Protein AF-A0A9N9SYZ2-F1 (afdb_monomer_lite)

Radius of gyration: 13.6 Å; chains: 1; bounding box: 41×30×36 Å

Foldseek 3Di:
DDDKDKWKKKKKAAADPVRHGDFWIKMFGPDLVLVVVLCVVQVVPDDDQPDPDPPSRIGTGRDGSVVVVVSVVVVAWDWDDWDADPVRMIMTMTMHID

pLDDT: mean 77.54, std 15.6, range [40.69, 96.88]

Structure (mmCIF, N/CA/C/O backbone):
data_AF-A0A9N9SYZ2-F1
#
_entry.id   AF-A0A9N9SYZ2-F1
#
loop_
_atom_site.group_PDB
_atom_site.id
_atom_site.type_symbol
_atom_site.label_atom_id
_atom_site.label_alt_id
_atom_site.label_comp_id
_atom_site.label_asym_id
_atom_site.label_entity_id
_atom_site.label_seq_id
_atom_site.pdbx_PDB_ins_code
_atom_site.Cartn_x
_atom_site.Cartn_y
_atom_site.Cartn_z
_atom_site.occupancy
_atom_site.B_iso_or_equiv
_atom_site.auth_seq_id
_atom_site.auth_comp_id
_atom_site.auth_asym_id
_atom_site.auth_atom_id
_atom_site.pdbx_PDB_model_num
ATOM 1 N N . MET A 1 1 ? -26.963 -3.493 18.579 1.00 51.38 1 MET A N 1
ATOM 2 C CA . MET A 1 1 ? -25.884 -3.927 17.662 1.00 51.38 1 MET A CA 1
ATOM 3 C C . MET A 1 1 ? -24.956 -2.741 17.455 1.00 51.38 1 MET A C 1
ATOM 5 O O . MET A 1 1 ? -25.462 -1.702 17.044 1.00 51.38 1 MET A O 1
ATOM 9 N N . SER A 1 2 ? -23.664 -2.829 17.795 1.00 60.28 2 SER A N 1
ATOM 10 C CA . SER A 1 2 ? -22.728 -1.756 17.423 1.00 60.28 2 SER A CA 1
ATOM 11 C C . SER A 1 2 ? -22.480 -1.819 15.912 1.00 60.28 2 SER A C 1
ATOM 13 O O . SER A 1 2 ? -22.420 -2.905 15.331 1.00 60.28 2 SER A O 1
ATOM 15 N N . LYS A 1 3 ? -22.416 -0.659 15.253 1.00 77.75 3 LYS A N 1
ATOM 16 C CA . LYS A 1 3 ? -22.017 -0.580 13.844 1.00 77.75 3 LYS A CA 1
ATOM 17 C C . LYS A 1 3 ? -20.504 -0.769 13.780 1.00 77.75 3 LYS A C 1
ATOM 1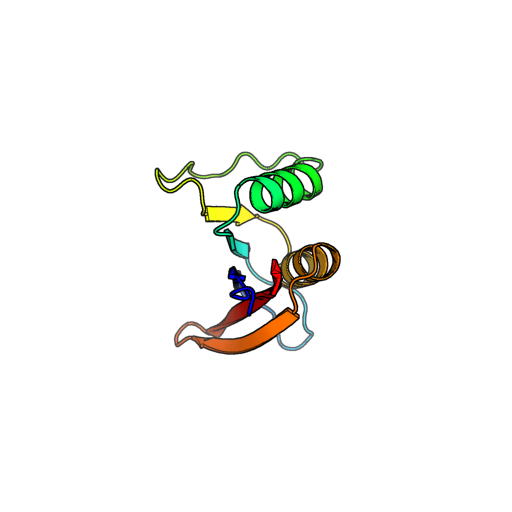9 O O . LYS A 1 3 ? -19.786 -0.048 14.466 1.00 77.75 3 LYS A O 1
ATOM 24 N N . ARG A 1 4 ? -20.039 -1.726 12.977 1.00 82.56 4 ARG A N 1
ATOM 25 C CA . ARG A 1 4 ? -18.616 -1.852 12.640 1.00 82.56 4 ARG A CA 1
ATOM 26 C C . ARG A 1 4 ? -18.232 -0.699 11.724 1.00 82.56 4 ARG A C 1
ATOM 28 O O . ARG A 1 4 ? -18.970 -0.414 10.778 1.00 82.56 4 ARG A O 1
ATOM 35 N N . THR A 1 5 ? -17.113 -0.049 12.015 1.00 86.81 5 THR A N 1
ATOM 36 C CA . THR A 1 5 ? -16.556 1.010 11.170 1.00 86.81 5 THR A CA 1
ATOM 37 C C . THR A 1 5 ? -15.308 0.470 10.488 1.00 86.81 5 THR A C 1
ATOM 39 O O . THR A 1 5 ? -14.594 -0.356 11.054 1.00 86.81 5 THR A O 1
ATOM 42 N N . TYR A 1 6 ? -15.071 0.892 9.249 1.00 88.38 6 TYR A N 1
ATOM 43 C CA . TYR A 1 6 ? -13.937 0.428 8.462 1.00 88.38 6 TYR A CA 1
ATOM 44 C C . TYR A 1 6 ? -13.142 1.603 7.919 1.00 88.38 6 TYR A C 1
ATOM 46 O O . TYR A 1 6 ? -13.711 2.574 7.422 1.00 88.38 6 TYR A O 1
ATOM 54 N N . GLU A 1 7 ? -11.826 1.469 7.983 1.00 90.31 7 GLU A N 1
ATOM 55 C CA . GLU A 1 7 ? -10.862 2.385 7.391 1.00 90.31 7 GLU A CA 1
ATOM 56 C C . GLU A 1 7 ? -10.209 1.737 6.179 1.00 90.31 7 GLU A C 1
ATOM 58 O O . GLU A 1 7 ? -10.005 0.521 6.139 1.00 90.31 7 GLU A O 1
ATOM 63 N N . PHE A 1 8 ? -9.862 2.564 5.195 1.00 91.12 8 PHE A N 1
ATOM 64 C CA . PHE A 1 8 ? -9.257 2.119 3.948 1.00 91.12 8 PHE A CA 1
ATOM 65 C C . PHE A 1 8 ? -7.931 2.826 3.700 1.00 91.12 8 PHE A C 1
ATOM 67 O O . PHE A 1 8 ? -7.779 4.022 3.970 1.00 91.12 8 PHE A O 1
ATOM 74 N N . ALA A 1 9 ? -6.997 2.061 3.143 1.00 91.56 9 ALA A N 1
ATOM 75 C CA . ALA A 1 9 ? -5.753 2.556 2.591 1.00 91.56 9 ALA A CA 1
ATOM 76 C C . ALA A 1 9 ? -5.584 2.040 1.159 1.00 91.56 9 ALA A C 1
ATOM 78 O O . ALA A 1 9 ? -5.933 0.898 0.852 1.00 91.56 9 ALA A O 1
ATOM 79 N N . VAL A 1 10 ? -5.049 2.877 0.278 1.00 91.81 10 VAL A N 1
ATOM 80 C CA . VAL A 1 10 ? -4.7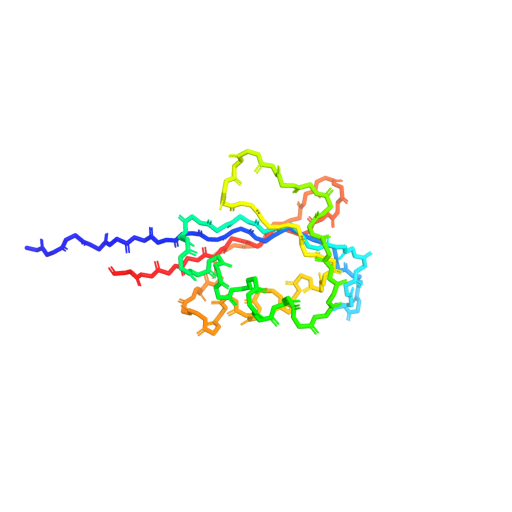22 2.504 -1.100 1.00 91.81 10 VAL A CA 1
ATOM 81 C C . VAL A 1 10 ? -3.249 2.776 -1.325 1.00 91.81 10 VAL A C 1
ATOM 83 O O . VAL A 1 10 ? -2.804 3.898 -1.124 1.00 91.81 10 VAL A O 1
ATOM 86 N N . VAL A 1 11 ? -2.504 1.765 -1.757 1.00 90.88 11 VAL A N 1
ATOM 87 C CA . VAL A 1 11 ? -1.108 1.905 -2.178 1.00 90.88 11 VAL A CA 1
ATOM 88 C C . VAL A 1 11 ? -1.058 1.716 -3.685 1.00 90.88 11 VAL A C 1
ATOM 90 O O . VAL A 1 11 ? -1.623 0.758 -4.200 1.00 90.88 11 VAL A O 1
ATOM 93 N N . LYS A 1 12 ? -0.386 2.609 -4.401 1.00 89.31 12 LYS A N 1
ATOM 94 C CA . LYS A 1 12 ? -0.101 2.503 -5.829 1.00 89.31 12 LYS A CA 1
ATOM 95 C C . LYS A 1 12 ? 1.404 2.581 -6.042 1.00 89.31 12 LYS A C 1
ATOM 97 O O . LYS A 1 12 ? 2.055 3.489 -5.534 1.00 89.31 12 LYS A O 1
ATOM 102 N N . GLY A 1 13 ? 1.953 1.662 -6.818 1.00 88.44 13 GLY A N 1
ATOM 103 C CA . GLY A 1 13 ? 3.376 1.632 -7.139 1.00 88.44 13 GLY A CA 1
ATOM 104 C C . GLY A 1 13 ? 3.686 0.548 -8.159 1.00 88.44 13 GLY A C 1
ATOM 105 O O . GLY A 1 13 ? 2.793 -0.179 -8.583 1.00 88.44 13 GLY A O 1
ATOM 106 N N . ASN A 1 14 ? 4.935 0.467 -8.596 1.00 84.81 14 ASN A N 1
ATOM 107 C CA . ASN A 1 14 ? 5.365 -0.505 -9.588 1.00 84.81 14 ASN A CA 1
ATOM 108 C C . ASN A 1 14 ? 6.399 -1.468 -9.000 1.00 84.81 14 ASN A C 1
ATOM 110 O O . ASN A 1 14 ? 7.298 -1.057 -8.263 1.00 84.81 14 ASN A O 1
ATOM 114 N N . ILE A 1 15 ? 6.268 -2.742 -9.359 1.00 78.31 15 ILE A N 1
ATOM 115 C CA . ILE A 1 15 ? 7.191 -3.825 -9.019 1.00 78.31 15 ILE A CA 1
ATOM 116 C C . ILE A 1 15 ? 7.577 -4.555 -10.307 1.00 78.31 15 ILE A C 1
ATOM 118 O O . ILE A 1 15 ? 6.760 -4.689 -11.215 1.00 78.31 15 ILE A O 1
ATOM 122 N N . ASP A 1 16 ? 8.827 -4.996 -10.420 1.00 75.56 16 ASP A N 1
ATOM 123 C CA . ASP A 1 16 ? 9.269 -5.816 -11.547 1.00 75.56 16 ASP A CA 1
ATOM 124 C C . ASP A 1 16 ? 8.841 -7.288 -11.396 1.00 75.56 16 ASP A C 1
ATOM 126 O O . ASP A 1 16 ? 8.261 -7.712 -10.394 1.00 75.56 16 ASP A O 1
ATOM 130 N N . SER A 1 17 ? 9.165 -8.102 -12.404 1.00 66.94 17 SER A N 1
ATOM 131 C CA . SER A 1 17 ? 8.896 -9.547 -12.418 1.00 66.94 17 SER A CA 1
ATOM 132 C C . SER A 1 17 ? 9.604 -10.338 -11.309 1.00 66.94 17 SER A C 1
ATOM 134 O O . SER A 1 17 ? 9.311 -11.516 -11.123 1.00 66.94 17 SER A O 1
ATOM 136 N N . MET A 1 18 ? 10.552 -9.723 -10.599 1.00 70.25 18 MET A N 1
ATOM 137 C CA . MET A 1 18 ? 11.263 -10.286 -9.451 1.00 70.25 18 MET A CA 1
ATOM 138 C C . MET A 1 18 ? 10.734 -9.732 -8.119 1.00 70.25 18 MET A C 1
ATOM 140 O O . MET A 1 18 ? 11.375 -9.936 -7.088 1.00 70.25 18 MET A O 1
ATOM 144 N N . PHE A 1 19 ? 9.583 -9.048 -8.131 1.00 66.56 19 PHE A N 1
ATOM 145 C CA . PHE A 1 19 ? 8.991 -8.374 -6.973 1.00 66.56 19 PHE A CA 1
ATOM 146 C C . PHE A 1 19 ? 9.918 -7.325 -6.343 1.00 66.56 19 PHE A C 1
ATOM 148 O O . PHE A 1 19 ? 9.828 -7.055 -5.147 1.00 66.56 19 PHE A O 1
ATOM 155 N N . LYS A 1 20 ? 10.820 -6.733 -7.133 1.00 66.56 20 LYS A N 1
ATOM 156 C CA . LYS A 1 20 ? 11.620 -5.582 -6.710 1.00 66.56 20 LYS A CA 1
ATOM 157 C C . LYS A 1 20 ? 10.919 -4.318 -7.140 1.00 66.56 20 LYS A C 1
ATOM 159 O O . LYS A 1 20 ? 10.461 -4.223 -8.277 1.00 66.56 20 LYS A O 1
ATOM 164 N N . ASP A 1 21 ? 10.850 -3.331 -6.264 1.00 68.44 21 ASP A N 1
ATOM 165 C CA . ASP A 1 21 ? 10.135 -2.123 -6.619 1.00 68.44 21 ASP A CA 1
ATOM 166 C C . ASP A 1 21 ? 10.947 -1.213 -7.535 1.00 68.44 21 ASP A C 1
ATOM 168 O O . ASP A 1 21 ? 12.155 -1.016 -7.390 1.00 68.44 21 ASP A O 1
ATOM 172 N N . THR A 1 22 ? 10.244 -0.680 -8.525 1.00 66.81 22 THR A N 1
ATOM 173 C CA . THR A 1 22 ? 10.823 0.071 -9.642 1.00 66.81 22 THR A CA 1
ATOM 174 C C . THR A 1 22 ? 10.351 1.519 -9.670 1.00 66.81 22 THR A C 1
ATOM 176 O O . THR A 1 22 ? 10.844 2.313 -10.471 1.00 66.81 22 THR A O 1
ATOM 179 N N . SER A 1 23 ? 9.421 1.891 -8.785 1.00 67.00 23 SER A N 1
ATOM 180 C CA . SER A 1 23 ? 8.904 3.249 -8.665 1.00 67.00 23 SER A CA 1
ATOM 181 C C . SER A 1 23 ? 8.724 3.672 -7.211 1.00 67.00 23 SER A C 1
ATOM 183 O O . SER A 1 23 ? 8.586 2.847 -6.311 1.00 67.00 23 SER A O 1
ATOM 185 N N . SER A 1 24 ? 8.623 4.985 -7.004 1.00 67.31 24 SER A N 1
ATOM 186 C CA . SER A 1 24 ? 8.048 5.552 -5.784 1.00 67.31 24 SER A CA 1
ATOM 187 C C . SER A 1 24 ? 6.626 5.031 -5.545 1.00 67.31 24 SER A C 1
ATOM 189 O O . SER A 1 24 ? 5.896 4.755 -6.504 1.00 67.31 24 SER A O 1
ATOM 191 N N . SER A 1 25 ? 6.226 4.981 -4.279 1.00 72.88 25 SER A N 1
ATOM 192 C CA . SER A 1 25 ? 4.872 4.661 -3.839 1.00 72.88 25 SER A CA 1
ATOM 193 C C . SER A 1 25 ? 4.010 5.902 -3.679 1.00 72.88 25 SER A C 1
ATOM 195 O O . SER A 1 25 ? 4.424 6.923 -3.128 1.00 72.88 25 SER A O 1
ATOM 197 N N . PHE A 1 26 ? 2.758 5.770 -4.077 1.00 79.75 26 PHE A N 1
ATOM 198 C CA . PHE A 1 26 ? 1.686 6.683 -3.737 1.00 79.75 26 PHE A CA 1
ATOM 199 C C . PHE A 1 26 ? 0.738 5.992 -2.764 1.00 79.75 26 PHE A C 1
ATOM 201 O O . PHE A 1 26 ? 0.313 4.866 -3.009 1.00 79.75 26 PHE A O 1
ATOM 208 N N . VAL A 1 27 ? 0.413 6.649 -1.658 1.00 81.94 27 VAL A N 1
ATOM 209 C CA . VAL A 1 27 ? -0.427 6.092 -0.600 1.00 81.94 27 VAL A CA 1
ATOM 210 C C . VAL A 1 27 ? -1.558 7.053 -0.307 1.00 81.94 27 VAL A C 1
ATOM 212 O O . VAL A 1 27 ? -1.326 8.243 -0.127 1.00 81.94 27 VAL A O 1
ATOM 215 N N . VAL A 1 28 ? -2.773 6.535 -0.202 1.00 80.94 28 VAL A N 1
ATOM 216 C CA . VAL A 1 28 ? -3.922 7.260 0.332 1.00 80.94 28 VAL A CA 1
ATOM 217 C C . VAL A 1 28 ? -4.343 6.579 1.625 1.00 80.94 28 VAL A C 1
ATOM 219 O O . VAL A 1 28 ? -4.722 5.411 1.593 1.00 80.94 28 VAL A O 1
ATOM 222 N N . CYS A 1 29 ? -4.292 7.293 2.748 1.00 76.81 29 CYS A N 1
ATOM 223 C CA . CYS A 1 29 ? -4.746 6.835 4.061 1.00 76.81 29 CYS A CA 1
ATOM 224 C C . CYS A 1 29 ? -5.803 7.801 4.593 1.00 76.81 29 CYS A C 1
ATOM 226 O O . CYS A 1 29 ? -5.536 8.987 4.745 1.00 76.81 29 CYS A O 1
ATOM 228 N N . LEU A 1 30 ? -7.001 7.298 4.901 1.00 67.81 30 LEU A N 1
ATOM 229 C CA . LEU A 1 30 ? -8.104 8.142 5.383 1.00 67.81 30 LEU A CA 1
ATOM 230 C C . LEU A 1 30 ? -7.987 8.523 6.871 1.00 67.81 30 LEU A C 1
ATOM 232 O O . LEU A 1 30 ? -8.665 9.446 7.315 1.00 67.81 30 LEU A O 1
ATOM 236 N N . ASN A 1 31 ? -7.154 7.818 7.642 1.00 82.38 31 ASN A N 1
ATOM 237 C CA . ASN A 1 31 ? -6.946 8.066 9.067 1.00 82.38 31 ASN A CA 1
ATOM 238 C C . ASN A 1 31 ? -5.649 8.865 9.304 1.00 82.38 31 ASN A C 1
ATOM 240 O O . ASN A 1 31 ? -4.561 8.391 8.975 1.00 82.38 31 ASN A O 1
ATOM 244 N N . HIS A 1 32 ? -5.760 10.039 9.939 1.00 77.50 32 HIS A N 1
ATOM 245 C CA . HIS A 1 32 ? -4.622 10.927 10.222 1.00 77.50 32 HIS A CA 1
ATOM 246 C C . HIS A 1 32 ? -3.565 10.319 11.159 1.00 77.50 32 HIS A C 1
ATOM 248 O O . HIS A 1 32 ? -2.376 10.549 10.976 1.00 77.50 32 HIS A O 1
ATOM 254 N N . ARG A 1 33 ? -3.963 9.505 12.144 1.00 83.06 33 ARG A N 1
ATOM 255 C CA . ARG A 1 33 ? -3.015 8.862 13.067 1.00 83.06 33 ARG A CA 1
ATOM 256 C C . ARG A 1 33 ? -2.168 7.817 12.348 1.00 83.06 33 ARG A C 1
ATOM 258 O O . ARG A 1 33 ? -0.961 7.760 12.557 1.00 83.06 33 ARG A O 1
ATOM 265 N N . ASP A 1 34 ? -2.794 6.980 11.525 1.00 84.19 34 ASP A N 1
ATOM 266 C CA . ASP A 1 34 ? -2.075 5.969 10.746 1.00 84.19 34 ASP A CA 1
ATOM 267 C C . ASP A 1 34 ? -1.221 6.621 9.649 1.00 84.19 34 ASP A C 1
ATOM 269 O O . ASP A 1 34 ? -0.095 6.183 9.417 1.00 84.19 34 ASP A O 1
ATOM 273 N N . HIS A 1 35 ? -1.704 7.713 9.051 1.00 80.56 35 HIS A N 1
ATOM 274 C CA . HIS A 1 35 ? -0.922 8.578 8.168 1.00 80.56 35 HIS A CA 1
ATOM 275 C C . HIS A 1 35 ? 0.355 9.089 8.859 1.00 80.56 35 HIS A C 1
ATOM 277 O O . HIS A 1 35 ? 1.453 8.904 8.333 1.00 80.56 35 HIS A O 1
ATOM 283 N N . ASP A 1 36 ? 0.243 9.651 10.064 1.00 80.88 36 ASP A N 1
ATOM 284 C CA . ASP A 1 36 ? 1.390 10.163 10.824 1.00 80.88 36 ASP A CA 1
ATOM 285 C C . ASP A 1 36 ? 2.335 9.048 11.289 1.00 80.88 36 ASP A C 1
ATOM 287 O O . ASP A 1 36 ? 3.551 9.236 11.299 1.00 80.88 36 ASP A O 1
ATOM 291 N N . ASN A 1 37 ? 1.805 7.867 11.625 1.00 84.19 37 ASN A N 1
ATOM 292 C CA . ASN A 1 37 ? 2.615 6.690 11.947 1.00 84.19 37 ASN A CA 1
ATOM 293 C C . ASN A 1 37 ? 3.442 6.231 10.741 1.00 84.19 37 ASN A C 1
ATOM 295 O O . ASN A 1 37 ? 4.638 5.979 10.887 1.00 84.19 37 ASN A O 1
ATOM 299 N N . LEU A 1 38 ? 2.829 6.147 9.554 1.00 80.94 38 LEU A N 1
ATOM 300 C CA . LEU A 1 38 ? 3.535 5.812 8.315 1.00 80.94 38 LEU A CA 1
ATOM 301 C C . LEU A 1 38 ? 4.581 6.878 7.998 1.00 80.94 38 LEU A C 1
ATOM 303 O O . LEU A 1 38 ? 5.740 6.545 7.763 1.00 80.94 38 LEU A O 1
ATOM 307 N N . LEU A 1 39 ? 4.210 8.159 8.068 1.00 77.94 39 LEU A N 1
ATOM 308 C CA . LEU A 1 39 ? 5.163 9.247 7.892 1.00 77.94 39 LEU A CA 1
ATOM 309 C C . LEU A 1 39 ? 6.305 9.154 8.890 1.00 77.94 39 LEU A C 1
ATOM 311 O O . LEU A 1 39 ? 7.436 9.298 8.474 1.00 77.94 39 LEU A O 1
ATOM 315 N N . SER A 1 40 ? 6.065 8.894 10.174 1.00 78.94 40 SER A N 1
ATOM 316 C CA . SER A 1 40 ? 7.125 8.751 11.178 1.00 78.94 40 SER A CA 1
ATOM 317 C C . SER A 1 40 ? 8.043 7.563 10.877 1.00 78.94 40 SER A C 1
ATOM 319 O O . SER A 1 40 ? 9.265 7.704 10.940 1.00 78.94 40 SER A O 1
ATOM 321 N N . GLN A 1 41 ? 7.466 6.424 10.484 1.00 77.38 41 GLN A N 1
ATOM 322 C CA . GLN A 1 41 ? 8.206 5.217 10.123 1.00 77.38 41 GLN A CA 1
ATOM 323 C C . GLN A 1 41 ? 9.133 5.448 8.917 1.00 77.38 41 GLN A C 1
ATOM 325 O O . GLN A 1 41 ? 10.252 4.934 8.909 1.00 77.38 41 GLN A O 1
ATOM 330 N N . PHE A 1 42 ? 8.698 6.247 7.939 1.00 74.94 42 PHE A N 1
ATOM 331 C CA . PHE A 1 42 ? 9.434 6.514 6.697 1.00 74.94 42 PHE A CA 1
ATOM 332 C C . PHE A 1 42 ? 10.196 7.867 6.692 1.00 74.94 42 PHE A C 1
ATOM 334 O O . PHE A 1 42 ? 11.136 8.062 5.922 1.00 74.94 42 PHE A O 1
ATOM 341 N N . ASN A 1 43 ? 9.900 8.796 7.614 1.00 61.00 43 ASN A N 1
ATOM 342 C CA . ASN A 1 43 ? 10.592 10.091 7.772 1.00 61.00 43 ASN A CA 1
ATOM 343 C C . ASN A 1 43 ? 12.017 9.952 8.317 1.00 61.00 43 ASN A C 1
ATOM 345 O O . ASN A 1 43 ? 12.783 10.916 8.278 1.00 61.00 43 ASN A O 1
ATOM 349 N N . LEU A 1 44 ? 12.421 8.767 8.780 1.00 50.94 44 LEU A N 1
ATOM 350 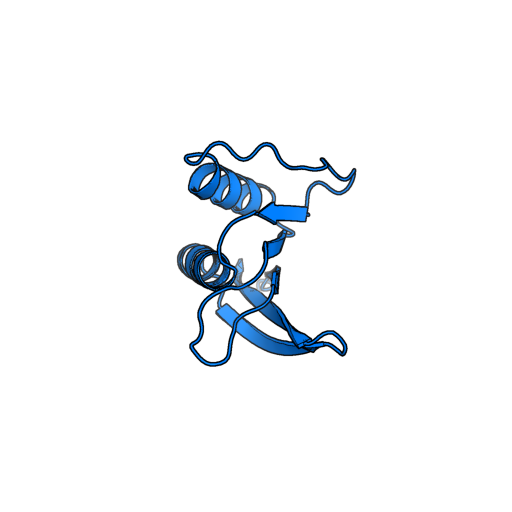C CA . LEU A 1 44 ? 13.795 8.503 9.212 1.00 50.94 44 LEU A CA 1
ATOM 351 C C . LEU A 1 44 ? 14.809 8.437 8.046 1.00 50.94 44 LEU A C 1
ATOM 353 O O . LEU A 1 44 ? 15.999 8.266 8.300 1.00 50.94 44 LEU A O 1
ATOM 357 N N . ARG A 1 45 ? 14.387 8.617 6.780 1.00 48.72 45 ARG A N 1
ATOM 358 C CA . ARG A 1 45 ? 15.265 8.546 5.589 1.00 48.72 45 ARG A CA 1
ATOM 359 C C . ARG A 1 45 ? 15.407 9.841 4.763 1.00 48.72 45 ARG A C 1
ATOM 361 O O . ARG A 1 45 ? 15.911 9.787 3.647 1.00 48.72 45 ARG A O 1
ATOM 368 N N . GLN A 1 46 ? 15.050 11.014 5.302 1.00 42.03 46 GLN A N 1
ATOM 369 C CA . GLN A 1 46 ? 15.229 12.331 4.644 1.00 42.03 46 GLN A CA 1
ATOM 370 C C . GLN A 1 46 ? 14.606 12.450 3.240 1.00 42.03 46 GLN A C 1
ATOM 372 O O . GLN A 1 46 ? 15.275 12.786 2.259 1.00 42.03 46 GLN A O 1
ATOM 377 N N . ILE A 1 47 ? 13.298 12.246 3.124 1.00 44.84 47 ILE A N 1
ATOM 378 C CA . ILE A 1 47 ? 12.596 12.502 1.866 1.00 44.84 47 ILE A CA 1
ATOM 379 C C . ILE A 1 47 ? 11.544 13.559 2.147 1.00 44.84 47 ILE A C 1
ATOM 381 O O . ILE A 1 47 ? 10.461 13.266 2.636 1.00 44.84 47 ILE A O 1
ATOM 385 N N . LYS A 1 48 ? 11.894 14.819 1.856 1.00 40.69 48 LYS A N 1
ATOM 386 C CA . LYS A 1 48 ? 10.908 15.899 1.764 1.00 40.69 48 LYS A CA 1
ATOM 387 C C . LYS A 1 48 ? 9.758 15.409 0.866 1.00 40.69 48 LYS A C 1
ATOM 389 O O . LYS A 1 48 ? 10.057 15.005 -0.264 1.00 40.69 48 LYS A O 1
ATOM 394 N N . PRO A 1 49 ? 8.491 15.434 1.319 1.00 45.75 49 PRO A N 1
ATOM 395 C CA . PRO A 1 49 ? 7.364 15.157 0.437 1.00 45.75 49 PRO A CA 1
ATOM 396 C C . PRO A 1 49 ? 7.440 16.137 -0.739 1.00 45.75 49 PRO A C 1
ATOM 398 O O . PRO A 1 49 ? 7.559 17.346 -0.540 1.00 45.75 49 PRO A O 1
ATOM 401 N N . TYR A 1 50 ? 7.487 15.604 -1.962 1.00 45.38 50 TYR A N 1
ATOM 402 C CA . TYR A 1 50 ? 7.781 16.390 -3.167 1.00 45.38 50 TYR A CA 1
ATOM 403 C C . TYR A 1 50 ? 6.666 17.408 -3.471 1.00 45.38 50 TYR A C 1
ATOM 405 O O . TYR A 1 50 ? 6.953 18.459 -4.029 1.00 45.38 50 TYR A O 1
ATOM 413 N N . TYR A 1 51 ? 5.438 17.157 -3.000 1.00 42.34 51 TYR A N 1
ATOM 414 C CA . TYR A 1 51 ? 4.339 18.119 -2.934 1.00 42.34 51 TYR A CA 1
ATOM 415 C C . TYR A 1 51 ? 3.464 17.795 -1.716 1.00 42.34 51 TYR A C 1
ATOM 417 O O . TYR A 1 51 ? 3.032 16.656 -1.553 1.00 42.34 51 TYR A O 1
ATOM 425 N N . ALA A 1 52 ? 3.214 18.780 -0.853 1.00 41.59 52 ALA A N 1
ATOM 426 C CA . ALA A 1 52 ? 2.094 18.716 0.079 1.00 41.59 52 ALA A CA 1
ATOM 427 C C . ALA A 1 52 ? 0.839 19.032 -0.739 1.00 41.59 52 ALA A C 1
ATOM 429 O 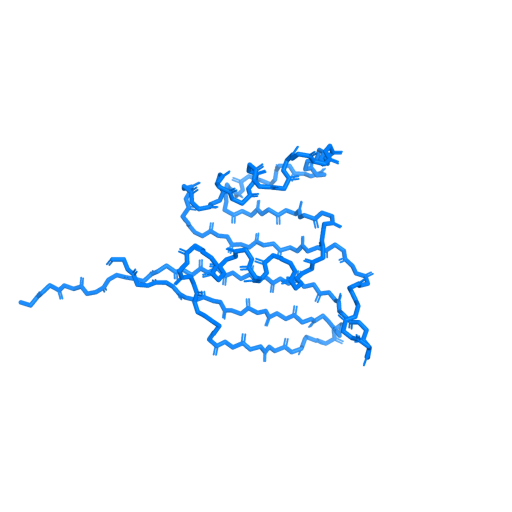O . ALA A 1 52 ? 0.524 20.201 -0.960 1.00 41.59 52 ALA A O 1
ATOM 430 N N . ASP A 1 53 ? 0.192 18.001 -1.284 1.00 45.09 53 ASP A N 1
ATOM 431 C CA . ASP A 1 53 ? -1.130 18.190 -1.866 1.00 45.09 53 ASP A CA 1
ATOM 432 C C . ASP A 1 53 ? -2.080 18.663 -0.753 1.00 45.09 53 ASP A C 1
ATOM 434 O O . ASP A 1 53 ? -1.972 18.272 0.410 1.00 45.09 53 ASP A O 1
ATOM 438 N N . SER A 1 54 ? -3.012 19.536 -1.110 1.00 48.31 54 SER A N 1
ATOM 439 C CA . SER A 1 54 ? -4.048 20.079 -0.225 1.00 48.31 54 SER A CA 1
ATOM 440 C C . SER A 1 54 ? -4.933 19.002 0.428 1.00 48.31 54 SER A C 1
ATOM 442 O O . SER A 1 54 ? -5.633 19.279 1.402 1.00 48.31 54 SER A O 1
ATOM 444 N N . ASN A 1 55 ? -4.862 17.760 -0.063 1.00 54.19 55 ASN A N 1
ATOM 445 C CA . ASN A 1 55 ? -5.460 16.581 0.547 1.00 54.19 55 ASN A CA 1
ATOM 446 C C . ASN A 1 55 ? -4.516 15.932 1.571 1.00 54.19 55 ASN A C 1
ATOM 448 O O . ASN A 1 55 ? -3.663 15.120 1.219 1.00 54.19 55 ASN A O 1
ATOM 452 N N . GL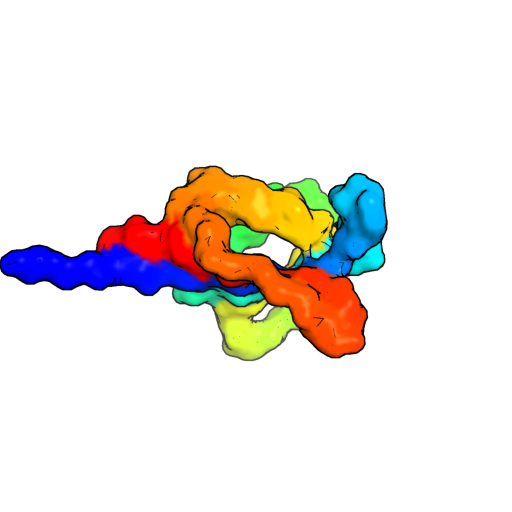N A 1 56 ? -4.762 16.197 2.857 1.00 61.00 56 GLN A N 1
ATOM 453 C CA . GLN A 1 56 ? -4.035 15.657 4.026 1.00 61.00 56 GLN A CA 1
ATOM 454 C C . GLN A 1 56 ? -4.054 14.119 4.183 1.00 61.00 56 GLN A C 1
ATOM 456 O O . GLN A 1 56 ? -3.547 13.595 5.170 1.00 61.00 56 GLN A O 1
ATOM 461 N N . ASN A 1 57 ? -4.651 13.398 3.236 1.00 67.81 57 ASN A N 1
ATOM 462 C CA . ASN A 1 57 ? -4.814 11.947 3.267 1.00 67.81 57 ASN A CA 1
ATOM 463 C C . ASN A 1 57 ? -3.898 11.235 2.263 1.00 67.81 57 ASN A C 1
ATOM 465 O O . ASN A 1 57 ? -4.030 10.028 2.077 1.00 67.81 57 ASN A O 1
ATOM 469 N N . GLN A 1 58 ? -3.015 11.961 1.571 1.00 73.31 58 GLN A N 1
ATOM 470 C CA . GLN A 1 58 ? -2.143 11.411 0.536 1.00 73.31 58 GLN A CA 1
ATOM 471 C C . GLN A 1 58 ? -0.670 11.555 0.920 1.00 73.31 58 GLN A 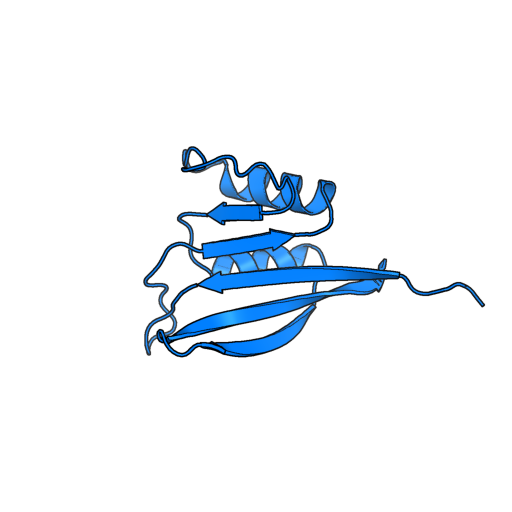C 1
ATOM 473 O O . GLN A 1 58 ? -0.218 12.629 1.309 1.00 73.31 58 GLN A O 1
ATOM 478 N N . ILE A 1 59 ? 0.093 10.477 0.754 1.00 74.31 59 ILE A N 1
ATOM 479 C CA . ILE A 1 59 ? 1.532 10.438 0.997 1.00 74.31 59 ILE A CA 1
ATOM 480 C C . ILE A 1 59 ? 2.220 9.907 -0.256 1.00 74.31 59 ILE A C 1
ATOM 482 O O . ILE A 1 59 ? 1.960 8.794 -0.711 1.00 74.31 59 ILE A O 1
ATOM 486 N N . HIS A 1 60 ? 3.162 10.682 -0.784 1.00 71.00 60 HIS A N 1
ATOM 487 C CA . HIS A 1 60 ? 4.115 10.192 -1.771 1.00 71.00 60 HIS A CA 1
ATOM 488 C C . HIS A 1 60 ? 5.384 9.748 -1.050 1.00 71.00 60 HIS A C 1
ATOM 490 O O . HIS A 1 60 ? 6.141 10.577 -0.540 1.00 71.00 60 HIS A O 1
ATOM 496 N N . LEU A 1 61 ? 5.627 8.442 -1.018 1.00 69.44 61 LEU A N 1
ATOM 497 C CA . LEU A 1 61 ? 6.845 7.864 -0.470 1.00 69.44 61 LEU A CA 1
ATOM 498 C C . LEU A 1 61 ? 7.770 7.521 -1.637 1.00 69.44 61 LEU A C 1
ATOM 500 O O . LEU A 1 61 ? 7.389 6.813 -2.561 1.00 69.44 61 LEU A O 1
ATOM 504 N N . LYS A 1 62 ? 9.024 7.974 -1.597 1.00 63.25 62 LYS A N 1
ATOM 505 C CA . LYS A 1 62 ? 10.057 7.468 -2.524 1.00 63.25 62 LYS A CA 1
ATOM 506 C C . LYS A 1 62 ? 10.399 5.990 -2.277 1.00 63.25 62 LYS A C 1
ATOM 508 O O . LYS A 1 62 ? 11.190 5.434 -3.028 1.00 63.25 62 LYS A O 1
ATOM 513 N N . GLU A 1 63 ? 9.854 5.400 -1.217 1.00 62.00 63 GLU A N 1
ATOM 514 C CA . GLU A 1 63 ? 10.114 4.030 -0.788 1.00 62.00 63 GLU A CA 1
ATOM 515 C C . GLU A 1 63 ? 9.275 2.990 -1.543 1.00 62.00 63 GLU A C 1
ATOM 517 O O . GLU A 1 63 ? 8.316 3.309 -2.254 1.00 62.00 63 GLU A O 1
ATOM 522 N N . TYR A 1 64 ? 9.690 1.742 -1.350 1.00 74.00 64 TYR A N 1
ATOM 523 C CA . TYR A 1 64 ? 9.233 0.515 -1.983 1.00 74.00 64 TYR A CA 1
ATOM 524 C C . TYR A 1 64 ? 7.747 0.203 -1.654 1.00 74.00 64 TYR A C 1
ATOM 526 O O . TYR A 1 64 ? 7.420 0.023 -0.476 1.00 74.00 64 TYR A O 1
ATOM 534 N N . PRO A 1 65 ? 6.817 0.140 -2.631 1.00 80.38 65 PRO A N 1
ATOM 535 C CA . PRO A 1 65 ? 5.393 -0.145 -2.402 1.00 80.38 65 PRO A CA 1
ATOM 536 C C . PRO A 1 65 ? 5.105 -1.396 -1.577 1.00 80.38 65 PRO A C 1
ATOM 538 O O . PRO A 1 65 ? 4.170 -1.381 -0.772 1.00 80.38 65 PRO A O 1
ATOM 541 N N . LEU A 1 66 ? 5.913 -2.452 -1.691 1.00 86.12 66 LEU A N 1
ATOM 542 C CA . LEU A 1 66 ? 5.736 -3.642 -0.855 1.00 86.12 66 LEU A CA 1
ATOM 543 C C . LEU A 1 66 ? 6.062 -3.383 0.624 1.00 86.12 66 LEU A C 1
ATOM 545 O O . LEU A 1 66 ? 5.380 -3.915 1.504 1.00 86.12 66 LEU A O 1
ATOM 549 N N . GLU A 1 67 ? 7.048 -2.533 0.922 1.00 84.94 67 GLU A N 1
ATOM 550 C CA . GLU A 1 67 ? 7.367 -2.131 2.299 1.00 84.94 67 GLU A CA 1
ATOM 551 C C . GLU A 1 67 ? 6.231 -1.307 2.913 1.00 84.94 67 GLU A C 1
ATOM 553 O O . GLU A 1 67 ? 5.897 -1.482 4.088 1.00 84.94 67 GLU A O 1
ATOM 558 N N . VAL A 1 68 ? 5.581 -0.462 2.110 1.00 86.75 68 VAL A N 1
ATOM 559 C CA . VAL A 1 68 ? 4.403 0.310 2.525 1.00 86.75 68 VAL A CA 1
ATOM 560 C C . VAL A 1 68 ? 3.218 -0.608 2.826 1.00 86.75 68 VAL A C 1
ATOM 562 O O . VAL A 1 68 ? 2.599 -0.485 3.885 1.00 86.75 68 VAL A O 1
ATOM 565 N N . VAL A 1 69 ? 2.917 -1.557 1.935 1.00 90.38 69 VAL A N 1
ATOM 566 C CA . VAL A 1 69 ? 1.860 -2.560 2.154 1.00 90.38 69 VAL A CA 1
ATOM 567 C C . VAL A 1 69 ? 2.138 -3.361 3.431 1.00 90.38 69 VAL A C 1
ATOM 569 O O . VAL A 1 69 ? 1.239 -3.571 4.248 1.00 90.38 69 VAL A O 1
ATOM 572 N N . ALA A 1 70 ? 3.393 -3.753 3.665 1.00 90.56 70 ALA A N 1
ATOM 573 C CA . ALA A 1 70 ? 3.790 -4.444 4.888 1.00 90.56 70 ALA A CA 1
ATOM 574 C C . ALA A 1 70 ? 3.639 -3.566 6.146 1.00 90.56 70 ALA A C 1
ATOM 576 O O . ALA A 1 70 ? 3.193 -4.056 7.187 1.00 90.56 70 ALA A O 1
ATOM 577 N N . ALA A 1 71 ? 3.980 -2.276 6.071 1.00 89.44 71 ALA A N 1
ATOM 578 C CA . ALA A 1 71 ? 3.806 -1.326 7.169 1.00 89.44 71 ALA A CA 1
ATOM 579 C C . ALA A 1 71 ? 2.325 -1.145 7.538 1.00 89.44 71 ALA A C 1
ATOM 581 O O . ALA A 1 71 ? 1.968 -1.245 8.712 1.00 89.44 71 ALA A O 1
ATOM 582 N N . LEU A 1 72 ? 1.449 -0.993 6.542 1.00 91.06 72 LEU A N 1
ATOM 583 C CA . LEU A 1 72 ? -0.004 -0.976 6.735 1.00 91.06 72 LEU A CA 1
ATOM 584 C C . LEU A 1 72 ? -0.515 -2.275 7.375 1.00 91.06 72 LEU A C 1
ATOM 586 O O . LEU A 1 72 ? -1.356 -2.233 8.274 1.00 91.06 72 LEU A O 1
ATOM 590 N N . GLY A 1 73 ? 0.048 -3.422 6.987 1.00 93.75 73 GLY A N 1
ATOM 591 C CA . GLY A 1 73 ? -0.219 -4.709 7.632 1.00 93.75 73 GLY A CA 1
ATOM 592 C C . GLY A 1 73 ? 0.051 -4.694 9.141 1.00 93.75 73 GLY A C 1
ATOM 593 O O . GLY A 1 73 ? -0.772 -5.167 9.926 1.00 93.75 73 GLY A O 1
ATOM 594 N N . LYS A 1 74 ? 1.160 -4.078 9.573 1.00 93.12 74 LYS A N 1
ATOM 595 C CA . LYS A 1 74 ? 1.495 -3.917 11.003 1.00 93.12 74 LYS A CA 1
ATOM 596 C C . LYS A 1 74 ? 0.534 -2.978 11.741 1.00 93.12 74 LYS A C 1
ATOM 598 O O . LYS A 1 74 ? 0.357 -3.130 12.946 1.00 93.12 74 LYS A O 1
ATOM 603 N N . LEU A 1 75 ? -0.106 -2.046 11.031 1.00 91.31 75 LEU A N 1
ATOM 604 C CA . LEU A 1 75 ? -1.133 -1.144 11.569 1.00 91.31 75 LEU A CA 1
ATOM 605 C C . LEU A 1 75 ? -2.537 -1.775 11.618 1.00 91.31 75 LEU A C 1
ATOM 607 O O . LEU A 1 75 ? -3.484 -1.118 12.056 1.00 91.31 75 LEU A O 1
ATOM 611 N N . GLY A 1 76 ? -2.675 -3.040 11.205 1.00 93.69 76 GLY A N 1
ATOM 612 C CA . GLY A 1 76 ? -3.923 -3.804 11.263 1.00 93.69 76 GLY A CA 1
ATOM 613 C C . GLY A 1 76 ? -4.742 -3.796 9.972 1.00 93.69 76 GLY A C 1
ATOM 614 O O . GLY A 1 76 ? -5.833 -4.368 9.953 1.00 93.69 76 GLY A O 1
ATOM 615 N N . TYR A 1 77 ? -4.237 -3.191 8.893 1.00 95.31 77 TYR A N 1
ATOM 616 C CA . TYR A 1 77 ? -4.888 -3.273 7.588 1.00 95.31 77 TYR A CA 1
ATOM 617 C C . TYR A 1 77 ? -4.672 -4.652 6.962 1.00 95.31 77 TYR A C 1
ATOM 619 O O . TYR A 1 77 ? -3.592 -5.235 7.028 1.00 95.31 77 TYR A O 1
ATOM 627 N N . ARG A 1 78 ? -5.701 -5.171 6.299 1.00 96.31 78 ARG A N 1
ATOM 628 C CA . ARG A 1 78 ? -5.665 -6.420 5.535 1.00 96.31 78 ARG A CA 1
ATOM 629 C C . ARG A 1 78 ? -5.817 -6.122 4.054 1.00 96.31 78 ARG A C 1
ATOM 631 O O . ARG A 1 78 ? -6.594 -5.246 3.685 1.00 96.31 78 ARG A O 1
ATOM 638 N N . LEU A 1 79 ? -5.085 -6.849 3.213 1.00 96.44 79 LEU A N 1
ATOM 639 C CA . LEU A 1 79 ? -5.203 -6.728 1.763 1.00 96.44 79 LEU A CA 1
ATOM 640 C C . LEU A 1 79 ? -6.586 -7.211 1.309 1.00 96.44 79 LEU A C 1
ATOM 642 O O . LEU A 1 79 ? -6.972 -8.340 1.602 1.00 96.44 79 LEU A O 1
ATOM 646 N N . MET A 1 80 ? -7.306 -6.354 0.589 1.00 96.88 80 MET A N 1
ATOM 647 C CA . MET A 1 80 ? -8.633 -6.643 0.043 1.00 96.88 80 MET A CA 1
ATOM 648 C C . MET A 1 80 ? -8.581 -6.923 -1.453 1.00 96.88 80 MET A C 1
ATOM 650 O O . MET A 1 80 ? -9.266 -7.820 -1.936 1.00 96.88 80 MET A O 1
ATOM 654 N N . SER A 1 81 ? -7.786 -6.150 -2.195 1.00 95.81 81 SER A N 1
ATOM 655 C CA . SER A 1 81 ? -7.633 -6.350 -3.633 1.00 95.81 81 SER A CA 1
ATOM 656 C C . SER A 1 81 ? -6.267 -5.898 -4.128 1.00 95.81 81 SER A C 1
ATOM 658 O O . SER A 1 81 ? -5.637 -5.010 -3.544 1.00 95.81 81 SER A O 1
ATOM 660 N N . THR A 1 82 ? -5.841 -6.504 -5.231 1.00 94.62 82 THR A N 1
ATOM 661 C CA . THR A 1 82 ? -4.714 -6.045 -6.034 1.00 94.62 82 THR A CA 1
ATOM 662 C C . THR A 1 82 ? -5.157 -6.016 -7.483 1.00 94.62 82 THR A C 1
ATOM 664 O O . THR A 1 82 ? -5.615 -7.030 -8.008 1.00 94.62 82 THR A O 1
ATOM 667 N N . ILE A 1 83 ? -5.024 -4.858 -8.116 1.00 93.44 83 ILE A N 1
ATOM 668 C CA . ILE A 1 83 ? -5.264 -4.686 -9.549 1.00 93.44 83 ILE A CA 1
ATOM 669 C C . ILE A 1 83 ? -4.004 -4.134 -10.205 1.00 93.44 83 ILE A C 1
ATOM 671 O O . ILE A 1 83 ? -3.203 -3.468 -9.548 1.00 93.44 83 ILE A O 1
ATOM 675 N N . GLN A 1 84 ? -3.846 -4.399 -11.495 1.00 91.75 84 GLN A N 1
ATOM 676 C CA . GLN A 1 84 ? -2.839 -3.752 -12.325 1.00 91.75 84 GLN A CA 1
ATOM 677 C C . GLN A 1 84 ? -3.543 -2.752 -13.247 1.00 91.75 84 GLN A C 1
ATOM 679 O O . GLN A 1 84 ? -4.541 -3.108 -13.875 1.00 91.75 84 GLN A O 1
ATOM 684 N N . ASP A 1 85 ? -3.075 -1.504 -13.284 1.00 85.69 85 ASP A N 1
ATOM 685 C CA . ASP A 1 85 ? -3.616 -0.482 -14.181 1.00 85.69 85 ASP A CA 1
ATOM 686 C C . ASP A 1 85 ? -3.019 -0.581 -15.596 1.00 85.69 85 ASP A C 1
ATOM 688 O O . ASP A 1 85 ? -2.083 -1.338 -15.861 1.00 85.69 85 ASP A O 1
ATOM 692 N N . GLU A 1 86 ? -3.570 0.202 -16.523 1.00 85.25 86 GLU A N 1
ATOM 693 C CA . GLU A 1 86 ? -3.155 0.231 -17.933 1.00 85.25 86 GLU A CA 1
ATOM 694 C C . GLU A 1 86 ? -1.682 0.635 -18.126 1.00 85.25 86 GLU A C 1
ATOM 696 O O . GLU A 1 86 ? -1.071 0.302 -19.139 1.00 85.25 86 GLU A O 1
ATOM 701 N N . ASN A 1 87 ? -1.092 1.311 -17.137 1.00 83.19 87 ASN A N 1
ATOM 702 C CA . ASN A 1 87 ? 0.302 1.746 -17.129 1.00 83.19 87 ASN A CA 1
ATOM 703 C C . ASN A 1 87 ? 1.213 0.758 -16.378 1.00 83.19 87 ASN A C 1
ATOM 705 O O . ASN A 1 87 ? 2.333 1.111 -16.010 1.00 83.19 87 ASN A O 1
ATOM 709 N N . GLN A 1 88 ? 0.736 -0.470 -16.150 1.00 82.81 88 GLN A N 1
ATOM 710 C CA . GLN A 1 88 ? 1.422 -1.553 -15.443 1.00 82.81 88 GLN A CA 1
ATOM 711 C C . GLN A 1 88 ? 1.691 -1.293 -13.954 1.00 82.81 88 GLN A C 1
ATOM 713 O O . GLN A 1 88 ? 2.373 -2.103 -13.327 1.00 82.81 88 GLN A O 1
ATOM 718 N N . PHE A 1 89 ? 1.128 -0.238 -13.355 1.00 86.12 89 PHE A N 1
ATOM 719 C CA . PHE A 1 89 ? 1.224 -0.039 -11.911 1.00 86.12 89 PHE A CA 1
ATOM 720 C C . PHE A 1 89 ? 0.305 -1.003 -11.179 1.00 86.12 89 PHE A C 1
ATOM 722 O O . PHE A 1 89 ? -0.822 -1.259 -11.595 1.00 86.12 89 PHE A O 1
ATOM 729 N N . PHE A 1 90 ? 0.755 -1.457 -10.021 1.00 90.50 90 PHE A N 1
ATOM 730 C CA . PHE A 1 90 ? -0.055 -2.215 -9.091 1.00 90.50 90 PHE A CA 1
ATOM 731 C C . PHE A 1 90 ? -0.744 -1.266 -8.114 1.00 90.50 90 PHE A C 1
ATOM 733 O O . PHE A 1 90 ? -0.150 -0.305 -7.616 1.00 90.50 90 PHE A O 1
ATOM 740 N N . VAL A 1 91 ? -2.016 -1.542 -7.845 1.00 92.00 91 VAL A N 1
ATOM 741 C CA . VAL A 1 91 ? -2.826 -0.840 -6.852 1.00 92.00 91 VAL A CA 1
ATOM 742 C C . VAL A 1 91 ? -3.309 -1.856 -5.827 1.00 92.00 91 VAL A C 1
ATOM 744 O O . VAL A 1 91 ? -4.066 -2.770 -6.154 1.00 92.00 91 VAL A O 1
ATOM 747 N N . TRP A 1 92 ? -2.878 -1.686 -4.581 1.00 94.00 92 TRP A N 1
ATOM 748 C CA . TRP A 1 92 ? -3.278 -2.489 -3.433 1.00 94.00 92 TRP A CA 1
ATOM 749 C C . TRP A 1 92 ? -4.307 -1.728 -2.606 1.00 94.00 92 TRP A C 1
ATOM 751 O O . TRP A 1 92 ? -4.019 -0.667 -2.054 1.00 94.00 92 TRP A O 1
ATOM 761 N N . THR A 1 93 ? -5.508 -2.285 -2.485 1.00 95.12 93 THR A N 1
ATOM 762 C CA . THR A 1 93 ? -6.536 -1.780 -1.568 1.00 95.12 93 THR A CA 1
ATOM 763 C C . THR A 1 93 ? -6.469 -2.564 -0.270 1.00 95.12 93 THR A C 1
ATOM 765 O O . THR A 1 93 ? -6.560 -3.793 -0.288 1.00 95.12 93 THR A O 1
ATOM 768 N N . MET A 1 94 ? -6.346 -1.871 0.858 1.00 96.31 94 MET A N 1
ATOM 769 C CA . MET A 1 94 ? -6.284 -2.472 2.186 1.00 96.31 94 MET A CA 1
ATOM 770 C C . MET A 1 94 ? -7.364 -1.902 3.113 1.00 96.31 94 MET A C 1
ATOM 772 O O . MET A 1 94 ? -7.744 -0.739 2.983 1.00 96.31 94 MET A O 1
ATOM 776 N N . GLN A 1 95 ? -7.851 -2.712 4.056 1.00 95.00 95 GLN A N 1
ATOM 777 C CA . GLN A 1 95 ? -8.953 -2.369 4.963 1.00 95.00 95 GLN A CA 1
ATOM 778 C C . GLN A 1 95 ? -8.653 -2.763 6.413 1.00 95.00 95 GLN A C 1
ATOM 780 O O . GLN A 1 95 ? -8.113 -3.840 6.666 1.00 95.00 95 GLN A O 1
ATOM 785 N N . LYS A 1 96 ? -9.058 -1.922 7.366 1.00 94.69 96 LYS A N 1
ATOM 786 C CA . LYS A 1 96 ? -8.927 -2.127 8.816 1.00 94.69 96 LYS A CA 1
ATOM 787 C C . LYS A 1 96 ? -10.286 -1.945 9.500 1.00 94.69 96 LYS A C 1
ATOM 789 O O . LYS A 1 96 ? -11.025 -1.030 9.154 1.00 94.69 96 LYS A O 1
ATOM 794 N N . GLU A 1 97 ? -10.636 -2.832 10.430 1.00 91.94 97 GLU A N 1
ATOM 795 C CA . GLU A 1 97 ? -11.826 -2.690 11.291 1.00 91.94 97 GLU A CA 1
ATOM 796 C C . GLU A 1 97 ? -11.472 -1.838 12.519 1.00 91.94 97 GLU A C 1
ATOM 798 O O . GLU A 1 97 ? -10.400 -2.037 13.097 1.00 91.94 97 GLU A O 1
ATOM 803 N N . VAL A 1 98 ? -12.352 -0.896 12.883 1.00 85.31 98 VAL A N 1
ATOM 804 C CA . VAL A 1 98 ? -12.180 0.075 13.983 1.00 85.31 98 VAL A CA 1
ATOM 805 C C . VAL A 1 98 ? -13.259 -0.098 15.041 1.00 85.31 98 VAL A C 1
ATOM 807 O O . VAL A 1 98 ? -14.449 -0.215 14.656 1.00 85.31 98 VAL A O 1
#

Sequence (98 aa):
MSKRTYEFAVVKGNIDSMFKDTSSSFVVCLNHRDHDNLLSQFNLRQIKPYYADSNQNQIHLKEYPLEVVAALGKLGYRLMSTIQDENQFFVWTMQKEV

Secondary structure (DSSP, 8-state):
-PPP-EEEEEEEE-B-TTS-B-S-EEEEES-HHHHHHHHHHHGGG----S---S-TTEEEESS-HHHHHHHHHHTT-EEEEEEE-TTS-EEEEEEEE-

Organism: Diabrotica balteata (NCBI:txid107213)

InterPro domains:
  IPR036717 GFRP superfamily [G3DSA:3.30.1410.10] (10-97)